Protein AF-A0A3C0G9W9-F1 (afdb_monomer_lite)

Structure (mmCIF, N/CA/C/O backbone):
data_AF-A0A3C0G9W9-F1
#
_entry.id   AF-A0A3C0G9W9-F1
#
loop_
_atom_site.group_PDB
_atom_site.id
_atom_site.type_symbol
_atom_site.label_atom_id
_atom_site.label_alt_id
_atom_site.label_comp_id
_atom_site.label_asym_id
_atom_site.label_entity_id
_atom_site.label_seq_id
_atom_site.pdbx_PDB_ins_code
_atom_site.Cartn_x
_atom_site.Cartn_y
_atom_site.Cartn_z
_atom_site.occupancy
_atom_site.B_iso_or_equiv
_atom_site.auth_seq_id
_atom_site.auth_comp_id
_atom_site.auth_asym_id
_atom_site.auth_atom_id
_atom_site.pdbx_PDB_model_num
ATOM 1 N N . MET A 1 1 ? -1.198 -6.931 -1.363 1.00 81.00 1 MET A N 1
ATOM 2 C CA . MET A 1 1 ? -1.489 -7.225 0.061 1.00 81.00 1 MET A CA 1
ATOM 3 C C . MET A 1 1 ? -2.569 -6.273 0.544 1.00 81.00 1 MET A C 1
ATOM 5 O O . MET A 1 1 ? -2.500 -5.089 0.238 1.00 81.00 1 MET A O 1
ATOM 9 N N . LYS A 1 2 ? -3.574 -6.784 1.263 1.00 88.00 2 LYS A N 1
ATOM 10 C CA . LYS A 1 2 ? -4.666 -5.977 1.820 1.00 88.00 2 LYS A CA 1
ATOM 11 C C . LYS A 1 2 ? -4.373 -5.689 3.293 1.00 88.00 2 LYS A C 1
ATOM 13 O O . LYS A 1 2 ? -4.179 -6.637 4.046 1.00 88.00 2 LYS A O 1
ATOM 18 N N . LEU A 1 3 ? -4.347 -4.418 3.685 1.00 93.31 3 LEU A N 1
ATOM 19 C CA . LEU A 1 3 ? -4.168 -4.003 5.076 1.00 93.31 3 LEU A CA 1
ATOM 20 C C . LEU A 1 3 ? -5.507 -3.497 5.607 1.00 93.31 3 LEU A C 1
ATOM 22 O O . LEU A 1 3 ? -5.955 -2.413 5.242 1.00 93.31 3 LEU A O 1
ATOM 26 N N . ILE A 1 4 ? -6.166 -4.327 6.416 1.00 94.81 4 ILE A N 1
ATOM 27 C CA . ILE A 1 4 ? -7.395 -3.964 7.122 1.00 94.81 4 ILE A CA 1
ATOM 28 C C . ILE A 1 4 ? -7.189 -4.203 8.607 1.00 94.81 4 ILE A C 1
ATOM 30 O O . ILE A 1 4 ? -6.818 -5.306 9.005 1.00 94.81 4 ILE A O 1
ATOM 34 N N . VAL A 1 5 ? -7.535 -3.201 9.407 1.00 95.69 5 VAL A N 1
ATOM 35 C CA . VAL A 1 5 ? -7.718 -3.343 10.854 1.00 95.69 5 VAL A CA 1
ATOM 36 C C . VAL A 1 5 ? -9.191 -3.151 11.211 1.00 95.69 5 VAL A C 1
ATOM 38 O O . VAL A 1 5 ? -9.966 -2.573 10.444 1.00 95.69 5 VAL A O 1
ATOM 41 N N . LYS A 1 6 ? -9.613 -3.708 12.348 1.00 95.88 6 LYS A N 1
ATOM 42 C CA . LYS A 1 6 ? -11.009 -3.663 12.801 1.00 95.88 6 LYS A CA 1
ATOM 43 C C . LYS A 1 6 ? -11.115 -2.950 14.138 1.00 95.88 6 LYS A C 1
ATOM 45 O O . LYS A 1 6 ? -10.423 -3.321 15.085 1.00 95.88 6 LYS A O 1
ATOM 50 N N . ASP A 1 7 ? -12.046 -2.007 14.227 1.00 95.00 7 ASP A N 1
ATOM 51 C CA . ASP A 1 7 ? -12.443 -1.381 15.486 1.00 95.00 7 ASP A CA 1
ATOM 52 C C . ASP A 1 7 ? -13.933 -1.615 15.739 1.00 95.00 7 ASP A C 1
ATOM 54 O O . ASP A 1 7 ? -14.789 -1.035 15.077 1.00 95.00 7 ASP A O 1
ATOM 58 N N . LYS A 1 8 ? -14.251 -2.482 16.706 1.00 89.69 8 LYS A N 1
ATOM 59 C CA . LYS A 1 8 ? -15.623 -2.914 17.027 1.00 89.69 8 LYS A CA 1
ATOM 60 C C . LYS A 1 8 ? -16.372 -3.416 15.780 1.00 89.69 8 LYS A C 1
ATOM 62 O O . LYS A 1 8 ? -16.163 -4.560 15.383 1.00 89.69 8 LYS A O 1
ATOM 67 N N . ASN A 1 9 ? -17.215 -2.568 15.188 1.00 89.94 9 ASN A N 1
ATOM 68 C CA . ASN A 1 9 ? -18.024 -2.858 14.001 1.00 89.94 9 ASN A CA 1
ATOM 69 C C . ASN A 1 9 ? -17.490 -2.182 12.728 1.00 89.94 9 ASN A C 1
ATOM 71 O O . ASN A 1 9 ? -18.027 -2.435 11.658 1.00 89.94 9 ASN A O 1
ATOM 75 N N . ASN A 1 10 ? -16.450 -1.355 12.844 1.00 95.06 10 ASN A N 1
ATOM 76 C CA . ASN A 1 10 ? -15.864 -0.608 11.743 1.00 95.06 10 ASN A CA 1
ATOM 77 C C . ASN A 1 10 ? -14.701 -1.381 11.120 1.00 95.06 10 ASN A C 1
ATOM 79 O O . ASN A 1 10 ? -13.870 -1.991 11.806 1.00 95.06 10 ASN A O 1
ATOM 83 N N . THR A 1 11 ? -14.616 -1.293 9.804 1.00 96.81 11 THR A N 1
ATOM 84 C CA . THR A 1 11 ? -13.502 -1.753 8.988 1.00 96.81 11 THR A CA 1
ATOM 85 C C . THR A 1 11 ? -12.670 -0.564 8.535 1.00 96.81 11 THR A C 1
ATOM 87 O O . THR A 1 11 ? -13.185 0.427 8.023 1.00 96.81 11 THR A O 1
ATOM 90 N N . ILE A 1 12 ? -11.361 -0.659 8.742 1.00 98.00 12 ILE A N 1
ATOM 91 C CA . ILE A 1 12 ? -10.430 0.432 8.474 1.00 98.00 12 ILE A CA 1
ATOM 92 C C . ILE A 1 12 ? -9.444 -0.064 7.422 1.00 98.00 12 ILE A C 1
ATOM 94 O O . ILE A 1 12 ? -8.648 -0.966 7.691 1.00 98.00 12 ILE A O 1
ATOM 98 N N . GLY A 1 13 ? -9.528 0.488 6.214 1.00 97.38 13 GLY A N 1
ATOM 99 C CA . GLY A 1 13 ? -8.564 0.244 5.147 1.00 97.38 13 GLY A CA 1
ATOM 100 C C . GLY A 1 13 ? -7.323 1.105 5.349 1.00 97.38 13 GLY A C 1
ATOM 101 O O . GLY A 1 13 ? -7.435 2.302 5.599 1.00 97.38 13 GLY A O 1
ATOM 102 N N . VAL A 1 14 ? -6.137 0.511 5.236 1.00 97.00 14 VAL A N 1
ATOM 103 C CA . VAL A 1 14 ? -4.876 1.243 5.394 1.00 97.00 14 VAL A CA 1
ATOM 104 C C . VAL A 1 14 ? -4.200 1.404 4.037 1.00 97.00 14 VAL A C 1
ATOM 106 O O . VAL A 1 14 ? -3.803 0.420 3.398 1.00 97.00 14 VAL A O 1
ATOM 109 N N . VAL A 1 15 ? -4.097 2.655 3.585 1.00 96.81 15 VAL A N 1
ATOM 110 C CA . VAL A 1 15 ? -3.531 3.018 2.283 1.00 96.81 15 VAL A CA 1
ATOM 111 C C . VAL A 1 15 ? -2.053 3.359 2.390 1.00 96.81 15 VAL A C 1
ATOM 113 O O . VAL A 1 15 ? -1.577 3.892 3.388 1.00 96.81 15 VAL A O 1
ATOM 116 N N . ARG A 1 16 ? -1.309 3.024 1.341 1.00 94.75 16 ARG A N 1
ATOM 117 C CA . ARG A 1 16 ? 0.130 3.263 1.208 1.00 94.75 16 ARG A CA 1
ATOM 118 C C . ARG A 1 16 ? 0.427 3.991 -0.083 1.00 94.75 16 ARG A C 1
ATOM 120 O O . ARG A 1 16 ? -0.339 3.900 -1.042 1.00 94.75 16 ARG A O 1
ATOM 127 N N . ASN A 1 17 ? 1.605 4.605 -0.148 1.00 95.38 17 ASN A N 1
ATOM 128 C CA . ASN A 1 17 ? 2.130 5.090 -1.414 1.00 95.38 17 ASN A CA 1
ATOM 129 C C . ASN A 1 17 ? 2.153 3.926 -2.433 1.00 95.38 17 ASN A C 1
ATOM 131 O O . ASN A 1 17 ? 2.833 2.927 -2.181 1.00 95.38 17 ASN A O 1
ATOM 135 N N . PRO A 1 18 ? 1.440 4.022 -3.572 1.00 95.44 18 PRO A N 1
ATOM 136 C CA . PRO A 1 18 ? 1.323 2.916 -4.516 1.00 95.44 18 PRO A CA 1
ATOM 137 C C . PRO A 1 18 ? 2.67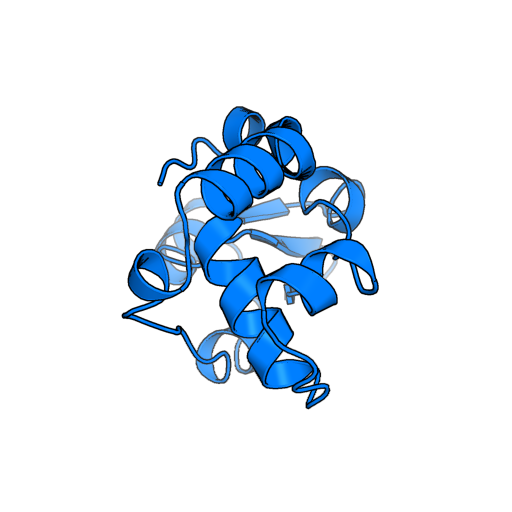5 2.499 -5.105 1.00 95.44 18 PRO A C 1
ATOM 139 O O . PRO A 1 18 ? 2.887 1.311 -5.335 1.00 95.44 18 PRO A O 1
ATOM 142 N N . TYR A 1 19 ? 3.625 3.424 -5.280 1.00 95.62 19 TYR A N 1
ATOM 143 C CA . TYR A 1 19 ? 4.960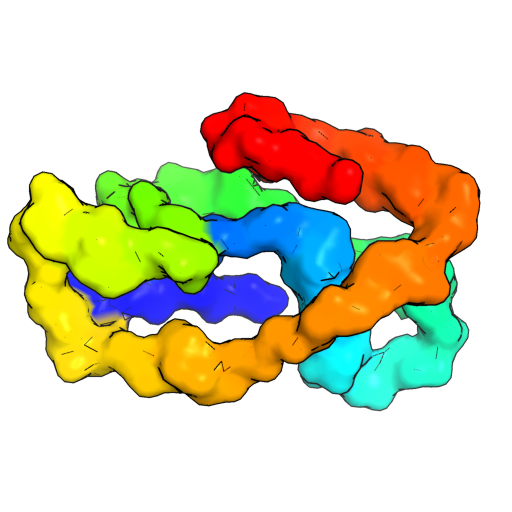 3.092 -5.786 1.00 95.62 19 TYR A CA 1
ATOM 144 C C . TYR A 1 19 ? 5.750 2.227 -4.801 1.00 95.62 19 TYR A C 1
ATOM 146 O O . TYR A 1 19 ? 6.383 1.250 -5.199 1.00 95.62 19 TYR A O 1
ATOM 154 N N . GLU A 1 20 ? 5.702 2.562 -3.515 1.00 95.38 20 GLU A N 1
ATOM 155 C CA . GLU A 1 20 ? 6.350 1.777 -2.464 1.00 95.38 20 GLU A CA 1
ATOM 156 C C . GLU A 1 20 ? 5.633 0.436 -2.269 1.00 95.38 20 GLU A C 1
ATOM 158 O O . GLU A 1 20 ? 6.273 -0.617 -2.242 1.00 95.38 20 GLU A O 1
ATOM 163 N N . ARG A 1 21 ? 4.294 0.459 -2.237 1.00 94.88 21 ARG A N 1
ATOM 164 C CA . ARG A 1 21 ? 3.458 -0.729 -2.052 1.00 94.88 21 ARG A CA 1
ATOM 165 C C . ARG A 1 21 ? 3.753 -1.797 -3.096 1.00 94.88 21 ARG A C 1
ATOM 167 O O . ARG A 1 21 ? 3.915 -2.954 -2.734 1.00 94.88 21 ARG A O 1
ATOM 174 N N . VAL A 1 22 ? 3.853 -1.429 -4.374 1.00 94.94 22 VAL A N 1
ATOM 175 C CA . VAL A 1 22 ? 4.111 -2.385 -5.465 1.00 94.94 22 VAL A CA 1
ATOM 176 C C . VAL A 1 22 ? 5.462 -3.086 -5.298 1.00 94.94 22 VAL A C 1
ATOM 178 O O . VAL A 1 22 ? 5.551 -4.290 -5.527 1.00 94.94 22 VAL A O 1
ATOM 181 N N . VAL A 1 23 ? 6.500 -2.375 -4.844 1.00 95.25 23 VAL A N 1
ATOM 182 C CA . VAL A 1 23 ? 7.811 -2.985 -4.555 1.00 95.25 23 VAL A CA 1
ATOM 183 C C . VAL A 1 23 ? 7.707 -3.935 -3.364 1.00 95.25 23 VAL A C 1
ATOM 185 O O . VAL A 1 23 ? 8.194 -5.063 -3.424 1.00 95.25 23 VAL A O 1
ATOM 188 N N . THR A 1 24 ? 7.016 -3.524 -2.304 1.00 94.00 24 THR A N 1
ATOM 189 C CA . THR A 1 24 ? 6.765 -4.382 -1.143 1.00 94.00 24 THR A CA 1
ATOM 190 C C . THR A 1 24 ? 5.980 -5.645 -1.524 1.00 94.00 24 THR A C 1
ATOM 192 O O . THR A 1 24 ? 6.339 -6.747 -1.112 1.00 94.00 24 THR A O 1
ATOM 195 N N . GLU A 1 25 ? 4.954 -5.532 -2.368 1.00 93.25 25 GLU A N 1
ATOM 196 C CA . GLU A 1 25 ? 4.194 -6.685 -2.859 1.00 93.25 25 GLU A CA 1
ATOM 197 C C . GLU A 1 25 ? 5.025 -7.614 -3.745 1.00 93.25 25 GLU A C 1
ATOM 199 O O . GLU A 1 25 ? 4.886 -8.831 -3.631 1.00 93.25 25 GLU A O 1
ATOM 204 N N . TYR A 1 26 ? 5.937 -7.073 -4.556 1.00 93.94 26 TYR A N 1
ATOM 205 C CA . TYR A 1 26 ? 6.888 -7.885 -5.311 1.00 93.94 26 TYR A CA 1
ATOM 206 C C . TYR A 1 26 ? 7.733 -8.764 -4.380 1.00 93.94 26 TYR A C 1
ATOM 208 O O . TYR A 1 26 ? 7.831 -9.971 -4.607 1.00 93.94 26 TYR A O 1
ATOM 216 N N . PHE A 1 27 ? 8.266 -8.205 -3.288 1.00 91.56 27 PHE A N 1
ATOM 217 C CA . PHE A 1 27 ? 9.011 -8.983 -2.293 1.00 91.56 27 PHE A CA 1
ATOM 218 C C . PHE A 1 27 ? 8.162 -10.076 -1.639 1.00 91.56 27 PHE A C 1
ATOM 220 O O . PHE A 1 27 ? 8.606 -11.219 -1.541 1.00 91.56 27 PHE A O 1
ATOM 227 N N . TYR A 1 28 ? 6.936 -9.751 -1.224 1.00 91.25 28 TYR A N 1
ATOM 228 C CA . TYR A 1 28 ? 6.040 -10.726 -0.595 1.00 91.25 28 TYR A CA 1
ATOM 229 C C . TYR A 1 28 ? 5.482 -11.770 -1.567 1.00 91.25 28 TYR A C 1
ATOM 231 O O . TYR A 1 28 ? 4.977 -12.798 -1.125 1.00 91.25 28 TYR A O 1
ATOM 239 N N . SER A 1 29 ? 5.570 -11.540 -2.879 1.00 92.00 29 SER A N 1
ATOM 240 C CA . SER A 1 29 ? 5.105 -12.507 -3.874 1.00 92.00 29 SER A CA 1
ATOM 241 C C . SER A 1 29 ? 5.982 -13.758 -3.958 1.00 92.00 29 SER A C 1
ATOM 243 O O . SER A 1 29 ? 5.528 -14.774 -4.479 1.00 92.00 29 SER A O 1
ATOM 245 N N . PHE A 1 30 ? 7.244 -13.671 -3.511 1.00 89.62 30 PHE A N 1
ATOM 246 C CA . PHE A 1 30 ? 8.290 -14.678 -3.734 1.00 89.62 30 PHE A CA 1
ATOM 247 C C . PHE A 1 30 ? 8.471 -15.085 -5.214 1.00 89.62 30 PHE A C 1
ATOM 249 O O . PHE A 1 30 ? 9.116 -16.089 -5.514 1.00 89.62 30 PHE A O 1
ATOM 256 N N . ASN A 1 31 ? 7.938 -14.292 -6.150 1.00 92.06 31 ASN A N 1
ATOM 257 C CA . ASN A 1 31 ? 7.947 -14.551 -7.584 1.00 92.06 31 ASN A CA 1
ATOM 258 C C . ASN A 1 31 ? 8.952 -13.629 -8.289 1.00 92.06 31 ASN A C 1
ATOM 260 O O . ASN A 1 31 ? 8.593 -12.643 -8.935 1.00 92.06 31 ASN A O 1
ATOM 264 N N . TYR A 1 32 ? 10.238 -13.944 -8.142 1.00 90.62 32 TYR A N 1
ATOM 265 C CA . TYR A 1 32 ? 11.349 -13.085 -8.561 1.00 90.62 32 TYR A CA 1
ATOM 266 C C . TYR A 1 32 ? 11.668 -13.151 -10.067 1.00 90.62 32 TYR A C 1
ATOM 268 O O . TYR A 1 32 ? 12.817 -13.323 -10.468 1.00 90.62 32 TYR A O 1
ATOM 276 N N . ILE A 1 33 ? 10.660 -12.980 -10.924 1.00 93.62 33 ILE A N 1
ATOM 277 C CA . ILE A 1 33 ? 10.793 -12.966 -12.397 1.00 93.62 33 ILE A CA 1
ATOM 278 C C . ILE A 1 33 ? 11.293 -11.624 -12.966 1.00 93.62 33 ILE A C 1
ATOM 280 O O . ILE A 1 33 ? 11.257 -11.404 -14.177 1.00 93.62 33 ILE A O 1
ATOM 284 N N . GLY A 1 34 ? 11.760 -10.729 -12.093 1.00 92.81 34 GLY A N 1
ATOM 285 C CA . GLY A 1 34 ? 12.124 -9.351 -12.408 1.00 92.81 34 GLY A CA 1
ATOM 286 C C . GLY A 1 34 ? 10.955 -8.394 -12.181 1.00 92.81 34 GLY A C 1
ATOM 287 O O . GLY A 1 34 ? 9.830 -8.666 -12.592 1.00 92.81 34 GLY A O 1
ATOM 288 N N . PHE A 1 35 ? 11.234 -7.257 -11.538 1.00 92.81 35 PHE A N 1
ATOM 289 C CA . PHE A 1 35 ? 10.216 -6.309 -11.077 1.00 92.81 35 PHE A CA 1
ATOM 290 C C . PHE A 1 35 ? 9.304 -5.811 -12.205 1.00 92.81 35 PHE A C 1
ATOM 292 O O . PHE A 1 35 ? 8.092 -5.989 -12.133 1.00 92.81 35 PHE A O 1
ATOM 299 N N . ASP A 1 36 ? 9.875 -5.273 -13.286 1.00 91.62 36 ASP A N 1
ATOM 300 C CA . ASP A 1 36 ? 9.096 -4.736 -14.410 1.00 91.62 36 ASP A CA 1
ATOM 301 C C . ASP A 1 36 ? 8.169 -5.794 -15.038 1.00 91.62 36 ASP A C 1
ATOM 303 O O . ASP A 1 36 ? 7.027 -5.490 -15.380 1.00 91.62 36 ASP A O 1
ATOM 307 N N . LYS A 1 37 ? 8.636 -7.046 -15.148 1.00 93.06 37 LYS A N 1
ATOM 308 C CA . LYS A 1 37 ? 7.838 -8.166 -15.666 1.00 93.06 37 LYS A CA 1
ATOM 309 C C . LYS A 1 37 ? 6.737 -8.562 -14.682 1.00 93.06 37 LYS A C 1
ATOM 311 O O . LYS A 1 37 ? 5.581 -8.729 -15.067 1.00 93.06 37 LYS A O 1
ATOM 316 N N . TRP A 1 38 ? 7.077 -8.655 -13.401 1.00 94.69 38 TRP A N 1
ATOM 317 C CA . TRP A 1 38 ? 6.134 -9.011 -12.350 1.00 94.69 38 TRP A CA 1
ATOM 318 C C . TRP A 1 38 ? 4.966 -8.027 -12.254 1.00 94.69 38 TRP A C 1
ATOM 320 O O . TRP A 1 38 ? 3.819 -8.456 -12.169 1.00 94.69 38 TRP A O 1
ATOM 330 N N . VAL A 1 39 ? 5.219 -6.718 -12.351 1.00 91.50 39 VAL A N 1
ATOM 331 C CA . VAL A 1 39 ? 4.148 -5.708 -12.321 1.00 91.50 39 VAL A CA 1
ATOM 332 C C . VAL A 1 39 ? 3.134 -5.935 -13.448 1.00 91.50 39 VAL A C 1
ATOM 334 O O . VAL A 1 39 ? 1.934 -5.761 -13.233 1.00 91.50 39 VAL A O 1
ATOM 337 N N . THR A 1 40 ? 3.592 -6.342 -14.635 1.00 90.38 40 THR A N 1
ATOM 338 C CA . THR A 1 40 ? 2.707 -6.598 -15.782 1.00 90.38 40 THR A CA 1
ATOM 339 C C . THR A 1 40 ? 1.929 -7.910 -15.684 1.00 90.38 40 THR A C 1
ATOM 341 O O . THR A 1 40 ? 0.833 -7.996 -16.223 1.00 90.38 40 THR A O 1
ATOM 344 N N . GLU A 1 41 ? 2.469 -8.926 -15.004 1.00 91.94 41 GLU A N 1
ATOM 345 C CA . GLU A 1 41 ? 1.863 -10.268 -14.940 1.00 91.94 41 GLU A CA 1
ATOM 346 C C . GLU A 1 41 ? 1.046 -10.513 -13.662 1.00 91.94 41 GLU A C 1
ATOM 348 O O . GLU A 1 41 ? 0.139 -11.339 -13.653 1.00 91.94 41 GLU A O 1
ATOM 353 N N . CYS 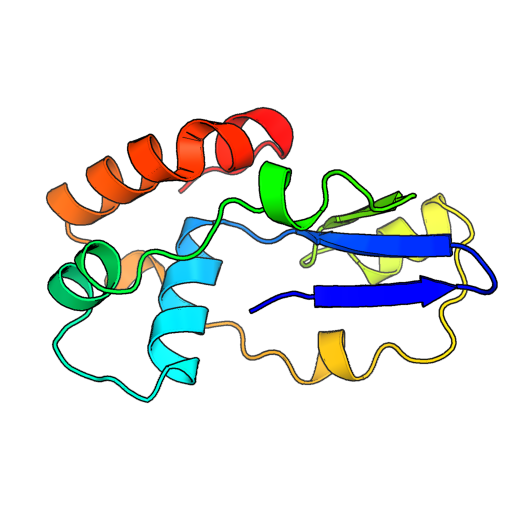A 1 42 ? 1.364 -9.819 -12.569 1.00 88.88 42 CYS A N 1
ATOM 354 C CA . CYS A 1 42 ? 0.796 -10.041 -11.235 1.00 88.88 42 CYS A CA 1
ATOM 355 C C . CYS A 1 42 ? 0.118 -8.785 -10.666 1.00 88.88 42 CYS A C 1
ATOM 357 O O . CYS A 1 42 ? -0.036 -8.666 -9.452 1.00 88.88 42 CYS A O 1
ATOM 359 N N . THR A 1 43 ? -0.249 -7.844 -11.541 1.00 87.75 43 THR A N 1
ATOM 360 C CA . THR A 1 43 ? -0.728 -6.489 -11.240 1.00 87.75 43 THR A CA 1
ATOM 361 C C . THR A 1 43 ? -1.635 -6.413 -10.001 1.00 87.75 43 THR A C 1
ATOM 363 O O . THR A 1 43 ? -2.782 -6.867 -10.049 1.00 87.75 43 THR A O 1
ATOM 366 N N . PRO A 1 44 ? -1.159 -5.820 -8.888 1.00 87.94 44 PRO A N 1
ATOM 367 C CA . PRO A 1 44 ? -1.998 -5.611 -7.716 1.00 87.94 44 PRO A CA 1
ATOM 368 C C . PRO A 1 44 ? -3.216 -4.728 -8.012 1.00 87.94 44 PRO A C 1
ATOM 370 O O . PRO A 1 44 ? -3.147 -3.763 -8.769 1.00 87.94 44 PRO A O 1
ATOM 373 N N . LYS A 1 45 ? -4.344 -5.027 -7.364 1.00 92.81 45 LYS A N 1
ATOM 374 C CA . LYS A 1 45 ? -5.550 -4.187 -7.443 1.00 92.81 45 LYS A CA 1
ATOM 375 C C . LYS A 1 45 ? -5.313 -2.806 -6.839 1.00 92.81 45 LYS A C 1
ATOM 377 O O . LYS A 1 45 ? -4.580 -2.705 -5.852 1.00 92.81 45 LYS A O 1
ATOM 382 N N . SER A 1 46 ? -5.972 -1.775 -7.367 1.00 94.69 46 SER A N 1
ATOM 383 C CA . SER A 1 46 ? -5.933 -0.425 -6.791 1.00 94.69 46 SER A CA 1
ATOM 384 C C . SER A 1 46 ? -6.475 -0.418 -5.358 1.00 94.69 46 SER A C 1
ATOM 386 O O . SER A 1 46 ? -7.337 -1.218 -4.989 1.00 94.69 46 SER A O 1
ATOM 388 N N . GLN A 1 47 ? -5.943 0.464 -4.520 1.00 96.75 47 GLN A N 1
ATOM 389 C CA . GLN A 1 47 ? -6.385 0.621 -3.137 1.00 96.75 47 GLN A CA 1
ATOM 390 C C . GLN A 1 47 ? -7.776 1.242 -3.052 1.00 96.75 47 GLN A C 1
ATOM 392 O O . GLN A 1 47 ? -8.556 0.829 -2.195 1.00 96.75 47 GLN A O 1
ATOM 397 N N . VAL A 1 48 ? -8.115 2.135 -3.989 1.00 96.56 48 VAL A N 1
ATOM 398 C CA . VAL A 1 48 ? -9.483 2.647 -4.146 1.00 96.56 48 VAL A CA 1
ATOM 399 C C . VAL A 1 48 ? -10.470 1.492 -4.327 1.00 96.56 48 VAL A C 1
ATOM 401 O O . VAL A 1 48 ? -11.488 1.443 -3.643 1.00 96.56 48 VAL A O 1
ATOM 404 N N . GLU A 1 49 ? -10.164 0.513 -5.185 1.00 95.50 49 GLU A N 1
ATOM 405 C CA . GLU A 1 49 ? -11.032 -0.656 -5.365 1.00 95.50 49 GLU A CA 1
ATOM 406 C C . GLU A 1 49 ? -10.992 -1.597 -4.150 1.00 95.50 49 GLU A C 1
ATOM 408 O O . GLU A 1 49 ? -12.031 -2.102 -3.723 1.00 95.50 49 GLU A O 1
ATOM 413 N N . LEU A 1 50 ? -9.807 -1.848 -3.578 1.00 95.62 50 LEU A N 1
ATOM 414 C CA . LEU A 1 50 ? -9.629 -2.779 -2.456 1.00 95.62 50 LEU A CA 1
ATOM 415 C C . LEU A 1 50 ? -10.368 -2.348 -1.185 1.00 95.62 50 LEU A C 1
ATOM 417 O O . LEU A 1 50 ? -10.781 -3.219 -0.407 1.00 95.62 50 LEU A O 1
ATOM 421 N N . TYR A 1 51 ? -10.496 -1.040 -0.966 1.00 97.19 51 TYR A N 1
ATOM 422 C CA . TYR A 1 51 ? -11.031 -0.458 0.263 1.00 97.19 51 TYR A CA 1
ATOM 423 C C . TYR A 1 51 ? -12.334 0.325 0.060 1.00 97.19 51 TYR A C 1
ATOM 425 O O . TYR A 1 51 ? -12.776 1.004 0.979 1.00 97.19 51 TYR A O 1
ATOM 433 N N . LYS A 1 52 ? -12.990 0.195 -1.101 1.00 95.81 52 LYS A N 1
ATOM 434 C CA . LYS A 1 52 ? -14.269 0.866 -1.408 1.00 95.81 52 LYS A CA 1
ATOM 435 C C . LYS A 1 52 ? -15.395 0.585 -0.399 1.00 95.81 52 LYS A C 1
ATOM 437 O O . LYS A 1 52 ? -16.298 1.398 -0.260 1.00 95.81 52 LYS A O 1
ATOM 442 N N . ASP A 1 53 ? -15.335 -0.571 0.263 1.00 96.31 53 ASP A N 1
ATOM 443 C CA . ASP A 1 53 ? -16.331 -1.040 1.233 1.00 96.31 53 ASP A CA 1
ATOM 444 C C . ASP A 1 53 ? -15.845 -0.872 2.688 1.00 96.31 53 ASP A C 1
ATOM 446 O O . ASP A 1 53 ? -16.451 -1.427 3.601 1.00 96.31 53 ASP A O 1
ATOM 450 N N . CYS A 1 54 ? -14.717 -0.185 2.913 1.00 96.69 54 CYS A N 1
ATOM 451 C CA . CYS A 1 54 ? -14.231 0.113 4.258 1.00 96.69 54 CYS A CA 1
ATOM 452 C C . CYS A 1 54 ? -14.911 1.367 4.816 1.00 96.69 54 CYS A C 1
ATOM 454 O O . CYS A 1 54 ? -15.088 2.353 4.104 1.00 96.69 54 CYS A O 1
ATOM 456 N N . ASP A 1 55 ? -15.240 1.338 6.106 1.00 97.31 55 ASP A N 1
ATOM 457 C CA . ASP A 1 55 ? -15.899 2.451 6.800 1.00 97.31 55 ASP A CA 1
ATOM 458 C C . ASP A 1 55 ? -14.956 3.649 6.979 1.00 97.31 55 ASP A C 1
ATOM 460 O O . ASP A 1 55 ? -15.374 4.803 6.902 1.00 97.31 55 ASP A O 1
ATOM 464 N N . TYR A 1 56 ? -13.669 3.364 7.197 1.00 97.00 56 TYR A N 1
ATOM 465 C CA . TYR A 1 56 ? -12.611 4.359 7.337 1.00 97.00 56 TYR A CA 1
ATOM 466 C C . TYR A 1 56 ? -11.427 4.012 6.445 1.00 97.00 56 TYR A C 1
ATOM 468 O O . TYR A 1 56 ? -11.122 2.839 6.214 1.00 97.00 56 TYR A O 1
ATOM 476 N N . ILE A 1 57 ? -10.722 5.048 6.005 1.00 97.25 57 ILE A N 1
ATOM 477 C CA . ILE A 1 57 ? -9.441 4.936 5.317 1.00 97.25 57 ILE A CA 1
ATOM 478 C C . ILE A 1 57 ? -8.415 5.729 6.109 1.00 97.25 57 ILE A C 1
ATOM 480 O O . ILE A 1 57 ? -8.689 6.879 6.444 1.00 97.25 57 ILE A O 1
ATOM 484 N N . ILE A 1 58 ? -7.258 5.119 6.378 1.00 97.00 58 ILE A N 1
ATOM 485 C CA . ILE A 1 58 ? -6.134 5.801 7.024 1.00 97.00 58 ILE A CA 1
ATOM 486 C C . ILE A 1 58 ? -4.815 5.624 6.271 1.00 97.00 58 ILE A C 1
ATOM 488 O O . ILE A 1 58 ? -4.608 4.604 5.606 1.00 97.00 58 ILE A O 1
ATOM 492 N N . ASN A 1 59 ? -3.897 6.582 6.392 1.00 95.44 59 ASN A N 1
ATOM 493 C CA . ASN A 1 59 ? -2.556 6.486 5.815 1.00 95.44 59 ASN A CA 1
ATOM 494 C C . ASN A 1 59 ? -1.643 5.587 6.654 1.00 95.44 59 ASN A C 1
ATOM 496 O O . ASN A 1 59 ? -1.515 5.747 7.863 1.00 95.44 59 ASN A O 1
ATOM 500 N N . PHE A 1 60 ? -0.940 4.667 6.001 1.00 95.44 60 PHE A N 1
ATOM 501 C CA . PHE A 1 60 ? 0.027 3.783 6.642 1.00 95.44 60 PHE A CA 1
ATOM 502 C C . PHE A 1 60 ? 1.210 4.516 7.276 1.00 95.44 60 PHE A C 1
ATOM 504 O O . PHE A 1 60 ? 1.775 4.006 8.229 1.00 95.44 60 PHE A O 1
ATOM 511 N N . ASN A 1 61 ? 1.629 5.676 6.770 1.00 92.06 61 ASN A N 1
ATOM 512 C CA . ASN A 1 61 ? 2.757 6.393 7.375 1.00 92.06 61 ASN A CA 1
ATOM 513 C C . ASN A 1 61 ? 2.363 7.093 8.683 1.00 92.06 61 ASN A C 1
ATOM 515 O O . ASN A 1 61 ? 3.193 7.214 9.578 1.00 92.06 61 ASN A O 1
ATOM 519 N N . ASP A 1 62 ? 1.093 7.483 8.802 1.00 94.19 62 ASP A N 1
ATOM 520 C CA . ASP A 1 62 ? 0.567 8.298 9.901 1.00 94.19 62 ASP A CA 1
ATOM 521 C C . ASP A 1 62 ? -0.530 7.559 10.688 1.00 94.19 62 ASP A C 1
ATOM 523 O O . ASP A 1 62 ? -1.308 8.160 11.429 1.00 94.19 62 ASP A O 1
ATOM 527 N N . TRP A 1 63 ? -0.588 6.227 10.566 1.00 95.19 63 TRP A N 1
ATOM 528 C CA . TRP A 1 63 ? -1.724 5.417 11.020 1.00 95.19 63 TRP A CA 1
ATOM 529 C C . TRP A 1 63 ? -2.032 5.599 12.509 1.00 95.19 63 TRP A C 1
ATOM 531 O O . TRP A 1 63 ? -3.193 5.669 12.900 1.00 95.19 63 TRP A O 1
ATOM 541 N N . GLN A 1 64 ? -1.006 5.730 13.356 1.00 95.62 64 GLN A N 1
ATOM 542 C CA . GLN A 1 64 ? -1.185 5.946 14.795 1.00 95.62 64 GLN A CA 1
ATOM 543 C C . GLN A 1 64 ? -1.827 7.296 15.110 1.00 95.62 64 GLN A C 1
ATOM 545 O O . GLN A 1 64 ? -2.562 7.415 16.090 1.00 95.62 64 GLN A O 1
ATOM 550 N N . GLN A 1 65 ? -1.503 8.322 14.325 1.00 96.94 65 GLN A N 1
ATOM 551 C CA . GLN A 1 65 ? -2.078 9.647 14.483 1.00 96.94 65 GLN A CA 1
ATOM 552 C C . GLN A 1 65 ? -3.512 9.656 13.957 1.00 96.94 65 GLN A C 1
ATOM 554 O O . GLN A 1 65 ? -4.413 10.063 14.684 1.00 96.94 65 GLN A O 1
ATOM 559 N N . GLU A 1 66 ? -3.744 9.121 12.760 1.00 97.19 66 GLU A N 1
ATOM 560 C CA . GLU A 1 66 ? -5.077 9.103 12.155 1.00 97.19 66 GLU A CA 1
ATOM 561 C C . GLU A 1 66 ? -6.078 8.268 12.967 1.00 97.19 66 GLU A C 1
ATOM 563 O O . GLU A 1 66 ? -7.219 8.687 13.154 1.00 97.19 66 GLU A O 1
ATOM 568 N N . LEU A 1 67 ? -5.659 7.142 13.562 1.00 96.50 67 LEU A N 1
ATOM 569 C CA . LEU A 1 67 ? -6.514 6.400 14.499 1.00 96.50 67 LEU A CA 1
ATOM 570 C C . LEU A 1 67 ? -6.960 7.269 15.685 1.00 96.50 67 LEU A C 1
ATOM 572 O O . LEU A 1 67 ? -8.119 7.199 16.092 1.00 96.50 67 LEU A O 1
ATOM 576 N N . LYS A 1 68 ? -6.074 8.114 16.228 1.00 96.75 68 LYS A N 1
ATOM 577 C CA . LYS A 1 68 ? -6.425 9.028 17.327 1.00 96.75 68 LYS A CA 1
ATOM 578 C C . LYS A 1 68 ? -7.384 10.118 16.862 1.00 96.75 68 LYS A C 1
ATOM 580 O O . LYS A 1 68 ? -8.344 10.405 17.571 1.00 96.75 68 LYS A O 1
ATOM 585 N N . GLU A 1 69 ? -7.142 10.699 15.691 1.00 96.62 69 GLU A N 1
ATOM 586 C CA . GLU A 1 69 ? -7.982 11.755 15.111 1.00 96.62 69 GLU A CA 1
ATOM 587 C C . GLU A 1 69 ? -9.404 11.259 14.822 1.00 96.62 69 GLU A C 1
ATOM 589 O O . GLU A 1 69 ? -10.375 11.945 15.140 1.00 96.62 69 GLU A O 1
ATOM 594 N N . PHE A 1 70 ? -9.540 10.029 14.319 1.00 95.38 70 PHE A N 1
ATOM 595 C CA . PHE A 1 70 ? -10.837 9.383 14.110 1.00 95.38 70 PHE A CA 1
ATOM 596 C C . PHE A 1 70 ? -11.433 8.748 15.376 1.00 95.38 70 PHE A C 1
ATOM 598 O O . PHE A 1 70 ? -12.547 8.226 15.328 1.00 95.38 70 PHE A O 1
ATOM 605 N N . ASN A 1 71 ? -10.728 8.802 16.513 1.00 96.00 71 ASN A N 1
ATOM 606 C CA . ASN A 1 71 ? -11.108 8.156 17.772 1.00 96.00 71 ASN A CA 1
ATOM 607 C C . ASN A 1 71 ? -11.397 6.644 17.617 1.00 96.00 71 ASN A C 1
ATOM 609 O O . ASN A 1 71 ? -12.349 6.108 18.192 1.00 96.00 71 ASN A O 1
ATOM 613 N N . LEU A 1 72 ? -10.566 5.966 16.824 1.00 95.88 72 LEU A N 1
ATOM 614 C CA . LEU A 1 72 ? -10.618 4.534 16.542 1.00 95.88 72 LEU A CA 1
ATOM 615 C C . LEU A 1 72 ? -9.641 3.782 17.449 1.00 95.88 72 LEU A C 1
ATOM 617 O O . LEU A 1 72 ? -8.486 4.179 17.601 1.00 95.88 72 LEU A O 1
ATOM 621 N N . HIS A 1 73 ? -10.088 2.660 18.015 1.00 95.62 73 HIS A N 1
ATOM 622 C CA . HIS A 1 73 ? -9.299 1.867 18.971 1.00 95.62 73 HIS A CA 1
ATOM 623 C C . HIS A 1 73 ? -9.227 0.391 18.553 1.00 95.62 73 HIS A C 1
ATOM 625 O O . HIS A 1 73 ? -9.726 -0.479 19.277 1.00 95.62 73 HIS A O 1
ATOM 631 N N . PRO A 1 74 ? -8.640 0.083 17.376 1.00 95.00 74 PRO A N 1
ATOM 632 C CA . PRO A 1 74 ? -8.545 -1.287 16.893 1.00 95.00 74 PRO A CA 1
ATOM 633 C C . PRO A 1 74 ? -7.849 -2.178 17.924 1.00 95.00 74 PRO A C 1
ATOM 635 O O . PRO A 1 74 ? -6.841 -1.805 18.519 1.00 95.00 74 PRO A O 1
ATOM 638 N N . LYS A 1 75 ? -8.400 -3.379 18.132 1.00 92.06 75 LYS A N 1
ATOM 639 C CA . LYS A 1 75 ? -7.874 -4.330 19.128 1.00 92.06 75 LYS A CA 1
ATOM 640 C C . LYS A 1 75 ? -6.533 -4.938 18.728 1.00 92.06 75 LYS A C 1
ATOM 642 O O . LYS A 1 75 ? -5.795 -5.383 19.599 1.00 92.06 75 LYS A O 1
ATOM 647 N N . ASP A 1 76 ? -6.277 -5.016 17.427 1.00 92.75 76 ASP A N 1
ATOM 648 C CA . ASP A 1 76 ? -5.096 -5.647 16.856 1.00 92.75 76 ASP A CA 1
ATOM 649 C C . ASP A 1 76 ? -4.554 -4.784 15.714 1.00 92.75 76 ASP A C 1
ATOM 651 O O . ASP A 1 76 ? -5.244 -4.537 14.719 1.00 92.75 76 ASP A O 1
ATOM 655 N N . THR A 1 77 ? -3.322 -4.313 15.895 1.00 94.56 77 THR A N 1
ATOM 656 C CA . THR A 1 77 ? -2.552 -3.516 14.932 1.00 94.56 77 THR A CA 1
ATOM 657 C C . THR A 1 77 ? -1.269 -4.219 14.501 1.00 94.56 77 THR A C 1
ATOM 659 O O . THR A 1 77 ? -0.494 -3.629 13.754 1.00 94.56 77 THR A O 1
ATOM 662 N N . SER A 1 78 ? -1.053 -5.478 14.908 1.00 93.19 78 SER A N 1
ATOM 663 C CA . SER A 1 78 ? 0.171 -6.241 14.614 1.00 93.19 78 SER A CA 1
ATOM 664 C C . SER A 1 78 ? 0.476 -6.295 13.117 1.00 93.19 78 SER A C 1
ATOM 666 O O . SER A 1 78 ? 1.607 -6.068 12.696 1.00 93.19 78 SER A O 1
ATOM 668 N N . ILE A 1 79 ? -0.560 -6.445 12.284 1.00 91.69 79 ILE A N 1
ATOM 669 C CA . ILE A 1 79 ? -0.426 -6.422 10.823 1.00 91.69 79 ILE A CA 1
ATOM 670 C C . ILE A 1 79 ? 0.168 -5.113 10.286 1.00 91.69 79 ILE A C 1
ATOM 672 O O . ILE A 1 79 ? 0.746 -5.120 9.209 1.00 91.69 79 ILE A O 1
ATOM 676 N N . LEU A 1 80 ? 0.023 -3.982 10.979 1.00 92.38 80 LEU A N 1
ATOM 677 C CA . LEU A 1 80 ? 0.614 -2.709 10.552 1.00 92.38 80 LEU A CA 1
ATOM 678 C C . LEU A 1 80 ? 2.080 -2.591 10.980 1.00 92.38 80 LEU A C 1
ATOM 680 O O . LEU A 1 80 ? 2.864 -1.939 10.297 1.00 92.38 80 LEU A O 1
ATOM 684 N N . GLU A 1 81 ? 2.444 -3.248 12.078 1.00 90.50 81 GLU A N 1
ATOM 685 C CA . GLU A 1 81 ? 3.794 -3.260 12.645 1.00 90.50 81 GLU A CA 1
ATOM 686 C C . GLU A 1 81 ? 4.709 -4.264 11.925 1.00 90.50 81 GLU A C 1
ATOM 688 O O . GLU A 1 81 ? 5.881 -3.976 11.689 1.00 90.50 81 GLU A O 1
ATOM 693 N N . ASP A 1 82 ? 4.162 -5.405 11.498 1.00 89.19 82 ASP A N 1
ATOM 694 C CA . ASP A 1 82 ? 4.899 -6.486 10.826 1.00 89.19 82 ASP A CA 1
ATOM 695 C C . ASP A 1 82 ? 5.205 -6.199 9.347 1.00 89.19 82 ASP A C 1
ATOM 697 O O . ASP A 1 82 ? 5.990 -6.896 8.689 1.00 89.19 82 ASP A O 1
ATOM 701 N N . VAL A 1 83 ? 4.558 -5.183 8.781 1.00 88.94 83 VAL A N 1
ATOM 702 C CA . VAL A 1 83 ? 4.696 -4.847 7.369 1.00 88.94 83 VAL A CA 1
ATOM 703 C C . VAL A 1 83 ? 6.057 -4.222 7.104 1.00 88.94 83 VAL A C 1
ATOM 705 O O . VAL A 1 83 ? 6.377 -3.119 7.544 1.00 88.94 83 VAL A O 1
ATOM 708 N N . LYS A 1 84 ? 6.848 -4.904 6.275 1.00 84.56 84 LYS A N 1
ATOM 709 C CA . LYS A 1 84 ? 8.127 -4.377 5.817 1.00 84.56 84 LYS A CA 1
ATOM 710 C C . LYS A 1 84 ? 7.907 -3.183 4.885 1.00 84.56 84 LYS A C 1
ATOM 712 O O . LYS A 1 84 ? 7.127 -3.248 3.931 1.00 84.56 84 LYS A O 1
ATOM 717 N N . ILE A 1 85 ? 8.651 -2.112 5.144 1.00 85.38 85 ILE A N 1
ATOM 718 C CA . ILE A 1 85 ? 8.780 -0.961 4.250 1.00 85.38 85 ILE A CA 1
ATOM 719 C C . ILE A 1 85 ? 10.087 -1.114 3.480 1.00 85.38 85 ILE A C 1
ATOM 721 O O . ILE A 1 85 ? 11.161 -1.241 4.074 1.00 85.38 85 ILE A O 1
ATOM 725 N N . VAL A 1 86 ? 10.012 -1.096 2.152 1.00 89.50 86 VAL A N 1
ATOM 726 C CA . VAL A 1 86 ? 11.212 -1.106 1.307 1.00 89.50 86 VAL A CA 1
ATOM 727 C C . VAL A 1 86 ? 11.704 0.328 1.172 1.00 89.50 86 VAL A C 1
ATOM 729 O O . VAL A 1 86 ? 11.263 1.052 0.293 1.00 89.50 86 VAL A O 1
ATOM 732 N N . THR A 1 87 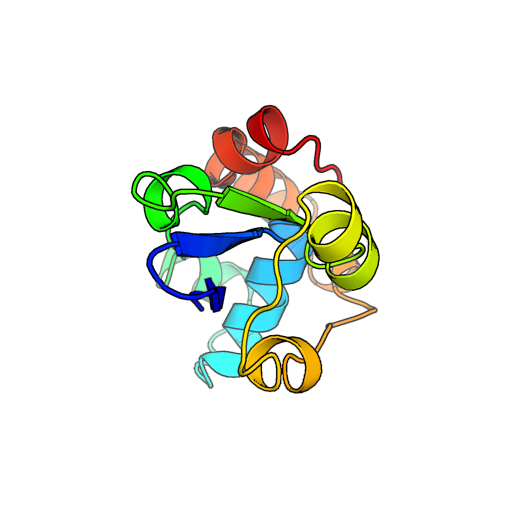? 12.591 0.778 2.057 1.00 88.94 87 THR A N 1
ATOM 733 C CA . THR A 1 87 ? 13.003 2.196 2.140 1.00 88.94 87 THR A CA 1
ATOM 734 C C . THR A 1 87 ? 13.679 2.726 0.872 1.00 88.94 87 THR A C 1
ATOM 736 O O . THR A 1 87 ? 13.608 3.920 0.584 1.00 88.94 87 THR A O 1
ATOM 739 N N . ASP A 1 88 ? 14.293 1.852 0.079 1.00 92.56 88 ASP A N 1
ATOM 740 C CA . ASP A 1 88 ? 14.972 2.171 -1.174 1.00 92.56 88 ASP A CA 1
ATOM 741 C C . ASP A 1 88 ? 14.112 1.910 -2.424 1.00 92.56 88 ASP A C 1
ATOM 743 O O . ASP A 1 88 ? 14.641 1.875 -3.538 1.00 92.56 88 ASP A O 1
ATOM 747 N N . TRP A 1 89 ? 12.784 1.802 -2.271 1.00 94.12 89 TRP A N 1
ATOM 748 C CA . TRP A 1 89 ? 11.827 1.523 -3.352 1.00 94.12 89 TRP A CA 1
ATOM 749 C C . TRP A 1 89 ? 12.020 2.406 -4.595 1.00 94.12 89 TRP A C 1
ATOM 751 O O . TRP A 1 89 ? 11.829 1.947 -5.717 1.00 94.12 89 TRP A O 1
ATOM 761 N N . LYS A 1 90 ? 12.469 3.658 -4.436 1.00 95.31 90 LYS A N 1
ATOM 762 C CA . LYS A 1 90 ? 12.735 4.577 -5.559 1.00 95.31 90 LYS A CA 1
ATOM 763 C C . LYS A 1 90 ? 13.760 4.028 -6.555 1.00 95.31 90 LYS A C 1
ATOM 765 O O . LYS A 1 90 ? 13.662 4.327 -7.741 1.00 95.31 90 LYS A O 1
ATOM 770 N N . ARG A 1 91 ? 14.726 3.226 -6.093 1.00 94.56 91 ARG A N 1
ATOM 771 C CA . ARG A 1 91 ? 15.803 2.650 -6.921 1.00 94.56 91 ARG A CA 1
ATOM 772 C C . ARG A 1 91 ? 15.341 1.494 -7.807 1.00 94.56 91 ARG A C 1
ATOM 774 O O . ARG A 1 91 ? 16.064 1.118 -8.721 1.00 94.56 91 ARG A O 1
ATOM 781 N N . TRP A 1 92 ? 14.150 0.957 -7.557 1.00 93.69 92 TRP A N 1
ATOM 782 C CA . TRP A 1 92 ? 13.571 -0.141 -8.333 1.00 93.69 92 TRP A CA 1
ATOM 783 C C . TRP A 1 92 ? 12.979 0.311 -9.665 1.00 93.69 92 TRP A C 1
ATOM 785 O O . TRP A 1 92 ? 12.741 -0.506 -10.550 1.00 93.69 92 TRP A O 1
ATOM 795 N N . TYR A 1 93 ? 12.739 1.612 -9.814 1.00 94.44 93 TYR A N 1
ATOM 796 C CA . TYR A 1 93 ? 12.017 2.151 -10.949 1.00 94.44 93 TYR A CA 1
ATOM 797 C C . TYR A 1 93 ? 12.945 2.648 -12.050 1.00 94.44 93 TYR A C 1
ATOM 799 O O . TYR A 1 93 ? 13.756 3.554 -11.854 1.00 94.44 93 TYR A O 1
ATOM 807 N N . THR A 1 94 ? 12.734 2.124 -13.255 1.00 92.19 94 THR A N 1
ATOM 808 C CA . THR A 1 94 ? 13.147 2.812 -14.479 1.00 92.19 94 THR A CA 1
ATOM 809 C C . THR A 1 94 ? 12.147 3.930 -14.787 1.00 92.19 94 THR A C 1
ATOM 811 O O . THR A 1 94 ? 11.035 3.953 -14.255 1.00 92.19 94 THR A O 1
ATOM 814 N N . ILE A 1 95 ? 12.494 4.851 -15.694 1.00 92.44 95 ILE A N 1
ATOM 815 C CA . ILE A 1 95 ? 11.533 5.859 -16.183 1.00 92.44 95 ILE A CA 1
ATOM 816 C C . ILE A 1 95 ? 10.275 5.166 -16.733 1.00 92.44 95 ILE A C 1
ATOM 818 O O . ILE A 1 95 ? 9.159 5.593 -16.448 1.00 92.44 95 ILE A O 1
ATOM 822 N N . LYS A 1 96 ? 10.453 4.052 -17.456 1.00 91.75 96 LYS A N 1
ATOM 823 C CA . LYS A 1 96 ? 9.357 3.281 -18.047 1.00 91.75 96 LYS A CA 1
ATOM 824 C C . LYS A 1 96 ? 8.433 2.692 -16.980 1.00 91.75 96 LYS A C 1
ATOM 826 O O . LYS A 1 96 ? 7.224 2.902 -17.064 1.00 91.75 96 LYS A O 1
ATOM 831 N N . SER A 1 97 ? 8.969 1.984 -15.982 1.00 91.50 97 SER A N 1
ATOM 832 C CA . SER A 1 97 ? 8.127 1.387 -14.938 1.00 91.50 97 SER A CA 1
ATOM 833 C C . SER A 1 97 ? 7.509 2.436 -14.026 1.00 91.50 97 SER A C 1
ATOM 835 O O . SER A 1 97 ? 6.341 2.301 -13.674 1.00 91.50 97 SER A O 1
ATOM 837 N N . LYS A 1 98 ? 8.205 3.543 -13.7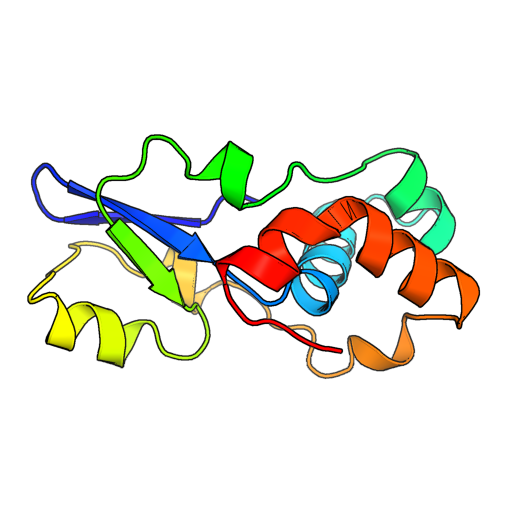43 1.00 94.81 98 LYS A N 1
ATOM 838 C CA . LYS A 1 98 ? 7.616 4.684 -13.030 1.00 94.81 98 LYS A CA 1
ATOM 839 C C . LYS A 1 98 ? 6.373 5.220 -13.744 1.00 94.81 98 LYS A C 1
ATOM 841 O O . LYS A 1 98 ? 5.327 5.356 -13.114 1.00 94.81 98 LYS A O 1
ATOM 846 N N . THR A 1 99 ? 6.467 5.511 -15.043 1.00 94.69 99 THR A N 1
ATOM 847 C CA . THR A 1 99 ? 5.322 6.003 -15.827 1.00 94.69 99 THR A CA 1
ATOM 848 C C . THR A 1 99 ? 4.193 4.980 -15.874 1.00 94.69 99 THR A C 1
ATOM 850 O O . THR A 1 99 ? 3.029 5.347 -15.745 1.00 94.69 99 THR A O 1
ATOM 853 N N . TYR A 1 100 ? 4.526 3.697 -16.015 1.00 94.31 100 TYR A N 1
ATOM 854 C CA . TYR A 1 100 ? 3.528 2.634 -16.029 1.00 94.31 100 TYR A CA 1
ATOM 855 C C . TYR A 1 100 ? 2.752 2.544 -14.706 1.00 94.31 100 TYR A C 1
ATOM 857 O O . TYR A 1 100 ? 1.523 2.541 -14.732 1.00 94.31 100 TYR A O 1
ATOM 865 N N . ILE A 1 101 ? 3.436 2.573 -13.554 1.00 95.19 101 ILE A N 1
ATOM 866 C CA . ILE A 1 101 ? 2.784 2.597 -12.232 1.00 95.19 101 ILE A CA 1
ATOM 867 C C . ILE A 1 101 ? 1.934 3.855 -12.046 1.00 95.19 101 ILE A C 1
ATOM 869 O O . ILE A 1 101 ? 0.825 3.760 -11.525 1.00 95.19 101 ILE A O 1
ATOM 873 N N . ALA A 1 102 ? 2.412 5.016 -12.505 1.00 95.56 102 ALA A N 1
ATOM 874 C CA . ALA A 1 102 ? 1.664 6.269 -12.412 1.00 95.56 102 ALA A CA 1
ATOM 875 C C . ALA A 1 102 ? 0.312 6.204 -13.140 1.00 95.56 102 ALA A C 1
ATOM 877 O O . ALA A 1 102 ? -0.676 6.752 -12.661 1.00 95.56 102 ALA A O 1
ATOM 878 N N . VAL A 1 103 ? 0.270 5.532 -14.296 1.00 95.06 103 VAL A N 1
ATOM 879 C CA . VAL A 1 103 ? -0.968 5.312 -15.055 1.00 95.06 103 VAL A CA 1
ATOM 880 C C . VAL A 1 103 ? -1.838 4.263 -14.373 1.00 95.06 103 VAL A C 1
ATOM 882 O O . VAL A 1 103 ? -3.031 4.486 -14.186 1.00 95.06 103 VAL A O 1
ATOM 885 N N . LEU A 1 104 ? -1.241 3.137 -13.988 1.00 94.62 104 LEU A N 1
ATOM 886 C CA . LEU A 1 104 ? -1.948 1.997 -13.415 1.00 94.62 104 LEU A CA 1
ATOM 887 C C . LEU A 1 104 ? -2.650 2.335 -12.092 1.00 94.62 104 LEU A C 1
ATOM 889 O O . LEU A 1 104 ? -3.778 1.910 -11.871 1.00 94.62 104 LEU A O 1
ATOM 893 N N . TYR A 1 105 ? -2.001 3.119 -11.230 1.00 96.44 105 TYR A N 1
ATOM 894 C CA . TYR A 1 105 ? -2.526 3.514 -9.920 1.00 96.44 105 TYR A CA 1
ATOM 895 C C . TYR A 1 105 ? -2.899 4.993 -9.866 1.00 96.44 105 TYR A C 1
ATOM 897 O O . TYR A 1 105 ? -2.839 5.612 -8.804 1.00 96.44 105 TYR A O 1
ATOM 905 N N . LYS A 1 106 ? -3.280 5.574 -11.009 1.00 96.31 106 LYS A N 1
ATOM 906 C CA . LYS A 1 106 ? -3.671 6.984 -11.099 1.00 96.31 106 LYS A CA 1
ATOM 907 C C . LYS A 1 106 ? -4.744 7.347 -10.070 1.00 96.31 106 LYS A C 1
ATOM 909 O O . LYS A 1 106 ? -4.629 8.389 -9.431 1.00 96.31 106 LYS A O 1
ATOM 914 N N . ASP A 1 107 ? -5.735 6.479 -9.887 1.00 96.25 107 ASP A N 1
ATOM 915 C CA . ASP A 1 107 ? -6.829 6.717 -8.945 1.00 96.25 107 ASP A CA 1
ATOM 916 C C . ASP A 1 107 ? -6.323 6.730 -7.498 1.00 96.25 107 ASP A C 1
ATOM 918 O O . ASP A 1 107 ? -6.600 7.677 -6.776 1.00 96.25 107 ASP A O 1
ATOM 922 N N . ASP A 1 108 ? -5.476 5.776 -7.095 1.00 96.38 108 ASP A N 1
ATOM 923 C CA . ASP A 1 108 ? -4.863 5.781 -5.757 1.00 96.38 108 ASP A CA 1
ATOM 924 C C . ASP A 1 108 ? -4.044 7.059 -5.512 1.00 96.38 108 ASP A C 1
ATOM 926 O O . ASP A 1 108 ? -4.112 7.659 -4.440 1.00 96.38 108 ASP A O 1
ATOM 930 N N . ILE A 1 109 ? -3.262 7.477 -6.511 1.00 96.56 109 ILE A N 1
ATOM 931 C CA . ILE A 1 109 ? -2.414 8.674 -6.449 1.00 96.56 109 ILE A CA 1
ATOM 932 C C . ILE A 1 109 ? -3.276 9.923 -6.266 1.00 96.56 109 ILE A C 1
ATOM 934 O O . ILE A 1 109 ? -2.989 10.743 -5.396 1.00 96.56 109 ILE A O 1
ATOM 938 N N . MET A 1 110 ? -4.329 10.069 -7.071 1.00 96.50 110 MET A N 1
ATOM 939 C CA . MET A 1 110 ? -5.198 11.242 -7.039 1.00 96.50 110 MET A CA 1
ATOM 940 C C . MET A 1 110 ? -6.097 11.278 -5.804 1.00 96.50 110 MET A C 1
ATOM 942 O O . MET A 1 110 ? -6.254 12.339 -5.208 1.00 96.50 110 MET A O 1
ATOM 946 N N . THR A 1 111 ? -6.676 10.142 -5.414 1.00 96.12 111 THR A N 1
ATOM 947 C CA . THR A 1 111 ? -7.606 10.056 -4.283 1.00 96.12 111 THR A CA 1
ATOM 948 C C . THR A 1 111 ? -6.895 10.254 -2.949 1.00 96.12 111 THR A C 1
ATOM 950 O O . THR A 1 111 ? -7.434 10.932 -2.079 1.00 96.12 111 THR A O 1
ATOM 953 N N . TYR A 1 112 ? -5.689 9.703 -2.785 1.00 94.75 112 TYR A N 1
ATOM 954 C CA . TYR A 1 112 ? -4.969 9.726 -1.505 1.00 94.75 112 TYR A CA 1
ATOM 955 C C . TYR A 1 112 ? -3.773 10.692 -1.479 1.00 94.75 112 TYR A C 1
ATOM 957 O O . TYR A 1 112 ? -3.029 10.725 -0.503 1.00 94.75 112 TYR A O 1
ATOM 965 N N . GLY A 1 113 ? -3.574 11.489 -2.534 1.00 93.50 113 GLY A N 1
ATOM 966 C CA . GLY A 1 113 ? -2.568 12.557 -2.561 1.00 93.50 113 GLY A CA 1
ATOM 967 C C . GLY A 1 113 ? -1.117 12.071 -2.618 1.00 93.50 113 GLY A C 1
ATOM 968 O O . GLY A 1 113 ? -0.210 12.768 -2.159 1.00 93.50 113 GLY A O 1
ATOM 969 N N . TYR A 1 114 ? -0.869 10.880 -3.166 1.00 93.75 114 TYR A N 1
ATOM 970 C CA . TYR A 1 114 ? 0.486 10.340 -3.255 1.00 93.75 114 TYR A CA 1
ATOM 971 C C . TYR A 1 114 ? 1.290 10.935 -4.411 1.00 93.75 114 TYR A C 1
ATOM 973 O O . TYR A 1 114 ? 0.765 11.391 -5.423 1.00 93.75 114 TYR A O 1
ATOM 981 N N . SER A 1 115 ? 2.611 10.882 -4.276 1.00 89.44 115 SER A N 1
ATOM 982 C CA . SER A 1 115 ? 3.557 11.228 -5.334 1.00 89.44 115 SER A CA 1
ATOM 983 C C . SER A 1 115 ? 4.791 10.325 -5.270 1.00 89.44 115 SER A C 1
ATOM 985 O O . SER A 1 115 ? 4.968 9.548 -4.325 1.00 89.44 115 SER A O 1
ATOM 987 N N . PHE A 1 116 ? 5.606 10.375 -6.325 1.00 89.31 116 PHE A N 1
ATOM 988 C CA . PHE A 1 116 ? 6.860 9.628 -6.410 1.00 89.31 116 PHE A CA 1
ATOM 989 C C . PHE A 1 116 ? 7.995 10.357 -5.681 1.00 89.31 116 PHE A C 1
ATOM 991 O O . PHE A 1 116 ? 8.273 11.512 -6.056 1.00 89.31 116 PHE A O 1
#

Sequence (116 aa):
MKLIVKDKNNTIGVVRNPYERVVTEYFYSFNYIGFDKWVTECTPKSQVELYKDCDYIINFNDWQQELKEFNLHPKDTSILEDVKIVTDWKRWYTIKSKTYIAVLYKDDIMTYGYSF

Secondary structure (DSSP, 8-state):
---EEEETTEEEEEE--HHHHHHHHHHHTT--S-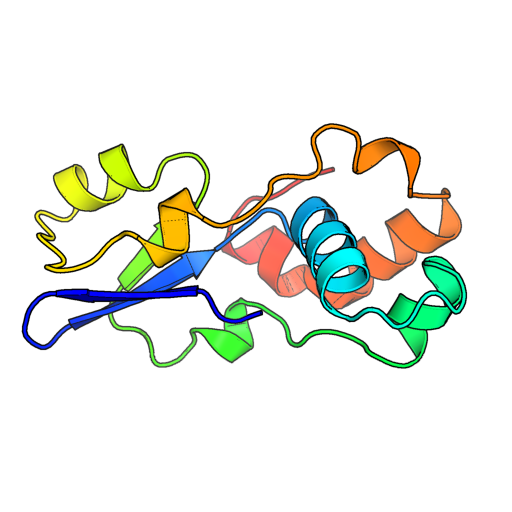HHHHHHHS-PPPHHHHTTT-SEEEESSSHHHHHHHTT---S--HHHHSPPP-TTGGGG--HHHHHHHHHHTHHHHHHHT---

Radius of gyration: 14.57 Å; chains: 1; bounding box: 34×27×37 Å

pLDDT: mean 93.74, std 3.0, range [81.0, 98.0]

Foldseek 3Di:
DWDWFDFPPFIEGEDEQLLQVLVLVCVVVVPPPASLVCCVVVPDDASCVRCVPGPHYYYLVCRVVVCVVVVGDGPDPVSSVPRDGPPVSVVSDDPVSQVVSCVSHVVSCVVVVHDD